Protein AF-A0A2V8VEK5-F1 (afdb_monomer_lite)

Radius of gyration: 34.76 Å; chains: 1; bounding box: 34×47×148 Å

pLDDT: mean 78.88, std 21.21, range [31.44, 98.25]

Foldseek 3Di:
DDDDDDDDDDDDPDDDPPVVVVVVVVVVVVVVVVVVVVVVPPDDDPDFAEEEAEAQEDPRDPPPVLVVVVVRCPVPGQAYEYLANHFNAPDLVCLLVRLVVSCVSCVVVVVHHYHYAHECRQDVDPSSLVSCCVSRVDHNWDADQDDPDRDGDTRDHDDPDDDDDD

Structure (mmCIF, N/CA/C/O backbone):
data_AF-A0A2V8VEK5-F1
#
_entry.id   AF-A0A2V8VEK5-F1
#
loop_
_atom_site.group_PDB
_atom_site.id
_atom_site.type_symbol
_atom_site.label_atom_id
_atom_site.label_alt_id
_atom_site.label_comp_id
_atom_site.label_asym_id
_atom_site.label_entity_id
_atom_site.label_seq_id
_atom_site.pdbx_PDB_ins_code
_atom_site.Cartn_x
_atom_site.Cartn_y
_atom_site.Cartn_z
_atom_site.occupancy
_atom_site.B_iso_or_equiv
_atom_site.auth_seq_id
_atom_site.auth_comp_id
_atom_site.auth_asym_id
_atom_site.auth_atom_id
_atom_site.pdbx_PDB_model_num
ATOM 1 N N . MET A 1 1 ? -15.035 -35.277 109.963 1.00 45.50 1 MET A N 1
ATOM 2 C CA . MET A 1 1 ? -14.242 -34.556 108.942 1.00 45.50 1 MET A CA 1
ATOM 3 C C . MET A 1 1 ? -14.267 -35.366 107.649 1.00 45.50 1 MET A C 1
ATOM 5 O O . MET A 1 1 ? -13.680 -36.437 107.612 1.00 45.50 1 MET A O 1
ATOM 9 N N . LYS A 1 2 ? -15.013 -34.925 106.628 1.00 40.41 2 LYS A N 1
ATOM 10 C CA . LYS A 1 2 ? -14.990 -35.491 105.266 1.00 40.41 2 LYS A CA 1
ATOM 11 C C . LYS A 1 2 ? -14.851 -34.326 104.288 1.00 40.41 2 LYS A C 1
ATOM 13 O O . LYS A 1 2 ? -15.582 -33.348 104.396 1.00 40.41 2 LYS A O 1
ATOM 18 N N . ALA A 1 3 ? -13.845 -34.422 103.426 1.00 41.88 3 ALA A N 1
ATOM 19 C CA . ALA A 1 3 ? -13.375 -33.359 102.553 1.00 41.88 3 ALA A CA 1
ATOM 20 C C . ALA A 1 3 ? -14.339 -33.094 101.385 1.00 41.88 3 ALA A C 1
ATOM 22 O O . ALA A 1 3 ? -14.788 -34.021 100.711 1.00 41.88 3 ALA A O 1
ATOM 23 N N . GLN A 1 4 ? -14.614 -31.810 101.149 1.00 47.75 4 GLN A N 1
ATOM 24 C CA . GLN A 1 4 ? -15.258 -31.273 99.952 1.00 47.75 4 GLN A CA 1
ATOM 25 C C . GLN A 1 4 ? -14.403 -31.555 98.710 1.00 47.75 4 GLN A C 1
ATOM 27 O O . GLN A 1 4 ? -13.226 -31.201 98.669 1.00 47.75 4 GLN A O 1
ATOM 32 N N . ARG A 1 5 ? -15.017 -32.111 97.662 1.00 47.88 5 ARG A N 1
ATOM 33 C CA . ARG A 1 5 ? -14.505 -32.042 96.287 1.00 47.88 5 ARG A CA 1
ATOM 34 C C . ARG A 1 5 ? -15.362 -31.033 95.532 1.00 47.88 5 ARG A C 1
ATOM 36 O O . ARG A 1 5 ? -16.526 -31.305 95.258 1.00 47.88 5 ARG A O 1
ATOM 43 N N . GLN A 1 6 ? -14.796 -29.869 95.232 1.00 48.38 6 GLN A N 1
ATOM 44 C CA . GLN A 1 6 ? -15.379 -28.936 94.273 1.00 48.38 6 GLN A CA 1
ATOM 45 C C . GLN A 1 6 ? -15.020 -29.410 92.860 1.00 48.38 6 GLN A C 1
ATOM 47 O O . GLN A 1 6 ? -13.850 -29.645 92.561 1.00 48.38 6 GLN A O 1
ATOM 52 N N . GLN A 1 7 ? -16.025 -29.580 92.004 1.00 44.97 7 GLN A N 1
ATOM 53 C CA . GLN A 1 7 ? -15.831 -29.719 90.564 1.00 44.97 7 GLN A CA 1
ATOM 54 C C . GLN A 1 7 ? -15.884 -28.316 89.955 1.00 44.97 7 GLN A C 1
ATOM 56 O O . GLN A 1 7 ? -16.929 -27.673 89.964 1.00 44.97 7 GLN A O 1
ATOM 61 N N . ALA A 1 8 ? -14.745 -27.836 89.461 1.00 45.97 8 ALA A N 1
ATOM 62 C CA . ALA A 1 8 ? -14.672 -26.635 88.644 1.00 45.97 8 ALA A CA 1
ATOM 63 C C . ALA A 1 8 ? -15.006 -27.010 87.194 1.00 45.97 8 ALA A C 1
ATOM 65 O O . ALA A 1 8 ? -14.239 -27.712 86.538 1.00 45.97 8 ALA A O 1
ATOM 66 N N . THR A 1 9 ? -16.155 -26.560 86.695 1.00 49.34 9 THR A N 1
ATOM 67 C CA . THR A 1 9 ? -16.493 -26.608 85.269 1.00 49.34 9 THR A CA 1
ATOM 68 C C . THR A 1 9 ? -15.985 -25.332 84.606 1.00 49.34 9 THR A C 1
ATOM 70 O O . THR A 1 9 ? -16.645 -24.295 84.640 1.00 49.34 9 THR A O 1
ATOM 73 N N . THR A 1 10 ? -14.795 -25.385 84.017 1.00 48.28 10 THR A N 1
ATOM 74 C CA . THR A 1 10 ? -14.299 -24.344 83.114 1.00 48.28 10 THR A CA 1
ATOM 75 C C . THR A 1 10 ? -14.929 -24.545 81.735 1.00 48.28 10 THR A C 1
ATOM 77 O O . THR A 1 10 ? -14.530 -25.417 80.969 1.00 48.28 10 THR A O 1
ATOM 80 N N . GLY A 1 11 ? -15.948 -23.746 81.408 1.00 43.59 11 GLY A N 1
ATOM 81 C CA . GLY A 1 11 ? -16.458 -23.640 80.043 1.00 43.59 11 GLY A CA 1
ATOM 82 C C . GLY A 1 11 ? -15.446 -22.902 79.167 1.00 43.59 11 GLY A C 1
ATOM 83 O O . GLY A 1 11 ? -15.265 -21.697 79.317 1.00 43.59 11 GLY A O 1
ATOM 84 N N . SER A 1 12 ? -14.771 -23.613 78.261 1.00 43.91 12 SER A N 1
ATOM 85 C CA . SER A 1 12 ? -13.916 -22.996 77.246 1.00 43.91 12 SER A CA 1
ATOM 86 C C . SER A 1 12 ? -14.767 -22.522 76.065 1.00 43.91 12 SER A C 1
ATOM 88 O O . SER A 1 12 ? -15.074 -23.291 75.155 1.00 43.91 12 SER A O 1
ATOM 90 N N . THR A 1 13 ? -15.146 -21.249 76.048 1.00 55.91 13 THR A N 1
ATOM 91 C CA . THR A 1 13 ? -15.634 -20.588 74.832 1.00 55.91 13 THR A CA 1
ATOM 92 C C . THR A 1 13 ? -14.434 -20.033 74.067 1.00 55.91 13 THR A C 1
ATOM 94 O O . THR A 1 13 ? -14.001 -18.914 74.332 1.00 55.91 13 THR A O 1
ATOM 97 N N . TRP A 1 14 ? -13.876 -20.809 73.135 1.00 46.56 14 TRP A N 1
ATOM 98 C CA . TRP A 1 14 ? -12.846 -20.324 72.211 1.00 46.56 14 TRP A CA 1
ATOM 99 C C . TRP A 1 14 ? -13.189 -20.676 70.760 1.00 46.56 14 TRP A C 1
ATOM 101 O O . TRP A 1 14 ? -13.299 -21.848 70.411 1.00 46.56 14 TRP A O 1
ATOM 111 N N . GLY A 1 15 ? -13.282 -19.634 69.925 1.00 59.09 15 GLY A N 1
ATOM 112 C CA . GLY A 1 15 ? -13.064 -19.691 68.477 1.00 59.09 15 GLY A CA 1
ATOM 113 C C . GLY A 1 15 ? -14.313 -19.528 67.596 1.00 59.09 15 GLY A C 1
ATOM 114 O O . GLY A 1 15 ? -15.221 -20.355 67.690 1.00 59.09 15 GLY A O 1
ATOM 115 N N . PRO A 1 16 ? -14.369 -18.528 66.686 1.00 55.25 16 PRO A N 1
ATOM 116 C CA . PRO A 1 16 ? -15.344 -18.549 65.600 1.00 55.25 16 PRO A CA 1
ATOM 117 C C . PRO A 1 16 ? -15.125 -19.825 64.783 1.00 55.25 16 PRO A C 1
ATOM 119 O O . PRO A 1 16 ? -14.010 -20.122 64.349 1.00 55.25 16 PRO A O 1
ATOM 122 N N . THR A 1 17 ? -16.185 -20.610 64.600 1.00 66.38 17 THR A N 1
ATOM 123 C CA . THR A 1 17 ? -16.118 -21.829 63.796 1.00 66.38 17 THR A CA 1
ATOM 124 C C . THR A 1 17 ? -15.697 -21.451 62.374 1.00 66.38 17 THR A C 1
ATOM 126 O O . THR A 1 17 ? -16.211 -20.495 61.788 1.00 66.38 17 THR A O 1
ATOM 129 N N . TRP A 1 18 ? -14.749 -22.200 61.812 1.00 57.84 18 TRP A N 1
ATOM 130 C CA . TRP A 1 18 ? -14.228 -22.082 60.437 1.00 57.84 18 TRP A CA 1
ATOM 131 C C . TRP A 1 18 ? -15.334 -21.991 59.370 1.00 57.84 18 TRP A C 1
ATOM 133 O O . TRP A 1 18 ? -15.137 -21.433 58.294 1.00 57.84 18 TRP A O 1
ATOM 143 N N . LYS A 1 19 ? -16.534 -22.473 59.705 1.00 56.22 19 LYS A N 1
ATOM 144 C CA . LYS A 1 19 ? -17.749 -22.358 58.907 1.00 56.22 19 LYS A CA 1
ATOM 145 C C . LYS A 1 19 ? -18.175 -20.900 58.649 1.00 56.22 19 LYS A C 1
ATOM 147 O O . LYS A 1 19 ? -18.577 -20.582 57.537 1.00 56.22 19 LYS A O 1
ATOM 152 N N . SER A 1 20 ? -18.006 -19.995 59.619 1.00 57.84 20 SER A N 1
ATOM 153 C CA . SER A 1 20 ? -18.341 -18.567 59.456 1.00 57.84 20 SER A CA 1
ATOM 154 C C . SER A 1 20 ? -17.464 -17.853 58.419 1.00 57.84 20 SER A C 1
ATOM 156 O O . SER A 1 20 ? -17.948 -16.992 57.689 1.00 57.84 20 SER A O 1
ATOM 158 N N . TRP A 1 21 ? -16.197 -18.254 58.287 1.00 55.47 21 TRP A N 1
ATOM 159 C CA . TRP A 1 21 ? -15.269 -17.694 57.301 1.00 55.47 21 TRP A CA 1
ATOM 160 C C . TRP A 1 21 ? -15.621 -18.113 55.869 1.00 55.47 21 TRP A C 1
ATOM 162 O O . TRP A 1 21 ? -15.557 -17.294 54.953 1.00 55.47 21 TRP A O 1
ATOM 172 N N . LEU A 1 22 ? -16.054 -19.363 55.681 1.00 58.28 22 LEU A N 1
ATOM 173 C CA . LEU A 1 22 ? -16.508 -19.877 54.384 1.00 58.28 22 LEU A CA 1
ATOM 174 C C . LEU A 1 22 ? -17.843 -19.245 53.959 1.00 58.28 22 LEU A C 1
ATOM 176 O O . LEU A 1 22 ? -17.979 -18.816 52.814 1.00 58.28 22 LEU A O 1
ATOM 180 N N . ASP A 1 23 ? -18.787 -19.102 54.893 1.00 57.84 23 ASP A N 1
ATOM 181 C CA . ASP A 1 23 ? -20.112 -18.526 54.622 1.00 57.84 23 ASP A CA 1
ATOM 182 C C . ASP A 1 23 ? -20.034 -17.012 54.287 1.00 57.84 23 ASP A C 1
ATOM 184 O O . ASP A 1 23 ? -20.859 -16.497 53.531 1.00 57.84 23 ASP A O 1
ATOM 188 N N . SER A 1 24 ? -18.997 -16.308 54.767 1.00 60.56 24 SER A N 1
ATOM 189 C CA . SER A 1 24 ? -18.780 -14.866 54.530 1.00 60.56 24 SER A CA 1
ATOM 190 C C . SER A 1 24 ? -18.095 -14.536 53.194 1.00 60.56 24 SER A C 1
ATOM 192 O O . SER A 1 24 ? -18.278 -13.443 52.659 1.00 60.56 24 SER A O 1
ATOM 194 N N . GLY A 1 25 ? -17.296 -15.456 52.638 1.00 60.00 25 GLY A N 1
ATOM 195 C CA . GLY A 1 25 ? -16.509 -15.218 51.417 1.00 60.00 25 GLY A CA 1
ATOM 196 C C . GLY A 1 25 ? -17.274 -15.465 50.112 1.00 60.00 25 GLY A C 1
ATOM 197 O O . GLY A 1 25 ? -17.071 -14.757 49.124 1.00 60.00 25 GLY A O 1
ATOM 198 N N . LEU A 1 26 ? -18.200 -16.430 50.106 1.00 66.19 26 LEU A N 1
ATOM 199 C CA . LEU A 1 26 ? -19.025 -16.769 48.939 1.00 66.19 26 LEU A CA 1
ATOM 200 C C . LEU A 1 26 ? -19.847 -15.597 48.360 1.00 66.19 26 LEU A C 1
ATOM 202 O O . LEU A 1 26 ? -19.867 -15.459 47.134 1.00 66.19 26 LEU A O 1
ATOM 206 N N . PRO A 1 27 ? -20.531 -14.752 49.159 1.00 75.62 27 PRO A N 1
ATOM 207 C CA . PRO A 1 27 ? -21.297 -13.633 48.612 1.00 75.62 27 PRO A CA 1
ATOM 208 C C . PRO A 1 27 ? -20.394 -12.532 48.046 1.00 75.62 27 PRO A C 1
ATOM 210 O O . PRO A 1 27 ? -20.733 -11.944 47.023 1.00 75.62 27 PRO A O 1
ATOM 213 N N . VAL A 1 28 ? -19.222 -12.290 48.642 1.00 77.75 28 VAL A N 1
ATOM 214 C CA . VAL A 1 28 ? -18.255 -11.300 48.139 1.00 77.75 28 VAL A CA 1
ATOM 215 C C . VAL A 1 28 ? -17.687 -11.742 46.793 1.00 77.75 28 VAL A C 1
ATOM 217 O O . VAL A 1 28 ? -17.686 -10.960 45.847 1.00 77.75 28 VAL A O 1
ATOM 220 N N . LEU A 1 29 ? -17.289 -13.010 46.669 1.00 77.12 29 LEU A N 1
ATOM 221 C CA . LEU A 1 29 ? -16.771 -13.571 45.418 1.00 77.12 29 LEU A CA 1
ATOM 222 C C . LEU A 1 29 ? -17.828 -13.600 44.308 1.00 77.12 29 LEU A C 1
ATOM 224 O O . LEU A 1 29 ? -17.513 -13.308 43.157 1.00 77.12 29 LEU A O 1
ATOM 228 N N . ARG A 1 30 ? -19.091 -13.893 44.640 1.00 79.75 30 ARG A N 1
ATOM 229 C CA . ARG A 1 30 ? -20.210 -13.830 43.686 1.00 79.75 30 ARG A CA 1
ATOM 230 C C . ARG A 1 30 ? -20.494 -12.408 43.227 1.00 79.75 30 ARG A C 1
ATOM 232 O O . ARG A 1 30 ? -20.679 -12.196 42.032 1.00 79.75 30 ARG A O 1
ATOM 239 N N . SER A 1 31 ? -20.488 -11.444 44.141 1.00 79.62 31 SER A N 1
ATOM 240 C CA . SER A 1 31 ? -20.655 -10.030 43.803 1.00 79.62 31 SER A CA 1
ATOM 241 C C . SER A 1 31 ? -19.503 -9.533 42.933 1.00 79.62 31 SER A C 1
ATOM 243 O O . SER A 1 31 ? -19.749 -8.854 41.942 1.00 79.62 31 SER A O 1
ATOM 245 N N . LEU A 1 32 ? -18.264 -9.943 43.229 1.00 79.69 32 LEU A N 1
ATOM 246 C CA . LEU A 1 32 ? -17.094 -9.616 42.413 1.00 79.69 32 LEU A CA 1
ATOM 247 C C . LEU A 1 32 ? -17.181 -10.245 41.017 1.00 79.69 32 LEU A C 1
ATOM 249 O O . LEU A 1 32 ? -16.937 -9.568 40.026 1.00 79.69 32 LEU A O 1
ATOM 253 N N . ALA A 1 33 ? -17.573 -11.518 40.922 1.00 81.38 33 ALA A N 1
ATOM 254 C CA . ALA A 1 33 ? -17.752 -12.209 39.647 1.00 81.38 33 ALA A CA 1
ATOM 255 C C . ALA A 1 33 ? -18.882 -11.584 38.814 1.00 81.38 33 ALA A C 1
ATOM 257 O O . ALA A 1 33 ? -18.714 -11.360 37.620 1.00 81.38 33 ALA A O 1
ATOM 258 N N . THR A 1 34 ? -20.007 -11.239 39.445 1.00 76.25 34 THR A N 1
ATOM 259 C CA . THR A 1 34 ? -21.128 -10.554 38.780 1.00 76.25 34 THR A CA 1
ATOM 260 C C . THR A 1 34 ? -20.714 -9.166 38.301 1.00 76.25 34 THR A C 1
ATOM 262 O O . THR A 1 34 ? -21.038 -8.786 37.181 1.00 76.25 34 THR A O 1
ATOM 265 N N . LEU A 1 35 ? -19.948 -8.431 39.112 1.00 77.75 35 LEU A N 1
ATOM 266 C CA . LEU A 1 35 ? -19.409 -7.126 38.742 1.00 77.75 35 LEU A CA 1
ATOM 267 C C . LEU A 1 35 ? -18.421 -7.237 37.576 1.00 77.75 35 LEU A C 1
ATOM 269 O O . LEU A 1 35 ? -18.511 -6.446 36.646 1.00 77.75 35 LEU A O 1
ATOM 273 N N . LEU A 1 36 ? -17.528 -8.231 37.581 1.00 76.94 36 LEU A N 1
ATOM 274 C CA . LEU A 1 36 ? -16.592 -8.490 36.481 1.00 76.94 36 LEU A CA 1
ATOM 275 C C . LEU A 1 36 ? -17.322 -8.850 35.179 1.00 76.94 36 LEU A C 1
ATOM 277 O O . LEU A 1 36 ? -16.963 -8.339 34.122 1.00 76.94 36 LEU A O 1
ATOM 281 N N . VAL A 1 37 ? -18.374 -9.672 35.251 1.00 77.81 37 VAL A N 1
ATOM 282 C CA . VAL A 1 37 ? -19.225 -9.997 34.093 1.00 77.81 37 VAL A CA 1
ATOM 283 C C . VAL A 1 37 ? -19.975 -8.759 33.595 1.00 77.81 37 VAL A C 1
ATOM 285 O O . VAL A 1 37 ? -20.025 -8.527 32.391 1.00 77.81 37 VAL A O 1
ATOM 288 N N . ALA A 1 38 ? -20.518 -7.935 34.493 1.00 71.69 38 ALA A N 1
ATOM 289 C CA . ALA A 1 38 ? -21.225 -6.709 34.125 1.00 71.69 38 ALA A CA 1
ATOM 290 C C . ALA A 1 38 ? -20.292 -5.660 33.495 1.00 71.69 38 ALA A C 1
ATOM 292 O O . ALA A 1 38 ? -20.674 -5.010 32.525 1.00 71.69 38 ALA A O 1
ATOM 293 N N . LEU A 1 39 ? -19.058 -5.529 33.995 1.00 66.88 39 LEU A N 1
ATOM 294 C CA . LEU A 1 39 ? -18.044 -4.634 33.428 1.00 66.88 39 LEU A CA 1
ATOM 295 C C . LEU A 1 39 ? -17.571 -5.112 32.047 1.00 66.88 39 LEU A C 1
ATOM 297 O O . LEU A 1 39 ? -17.350 -4.295 31.158 1.00 66.88 39 LEU A O 1
ATOM 301 N N . ALA A 1 40 ? -17.462 -6.428 31.851 1.00 64.50 40 ALA A N 1
ATOM 302 C CA . ALA A 1 40 ? -17.152 -7.028 30.553 1.00 64.50 40 ALA A CA 1
ATOM 303 C C . ALA A 1 40 ? -18.316 -6.932 29.546 1.00 64.50 40 ALA A C 1
ATOM 305 O O . ALA A 1 40 ? -18.090 -7.028 28.343 1.00 64.50 40 ALA A O 1
ATOM 306 N N . ALA A 1 41 ? -19.550 -6.746 30.028 1.00 60.25 41 ALA A N 1
ATOM 307 C CA . ALA A 1 41 ? -20.760 -6.632 29.215 1.00 60.25 41 ALA A CA 1
ATOM 308 C C . ALA A 1 41 ? -21.130 -5.186 28.842 1.00 60.25 41 ALA A C 1
ATOM 310 O O . ALA A 1 41 ? -22.174 -4.973 28.221 1.00 60.25 41 ALA A O 1
ATOM 311 N N . ALA A 1 42 ? -20.309 -4.189 29.199 1.00 56.78 42 ALA A N 1
ATOM 312 C CA . ALA A 1 42 ? -20.500 -2.835 28.694 1.00 56.78 42 ALA A CA 1
ATOM 313 C C . ALA A 1 42 ? -20.479 -2.879 27.152 1.00 56.78 42 ALA A C 1
ATOM 315 O O . ALA A 1 42 ? -19.517 -3.401 26.580 1.00 56.78 42 ALA A O 1
ATOM 316 N N . PRO A 1 43 ? -21.526 -2.390 26.459 1.00 56.47 43 PRO A N 1
ATOM 317 C CA . PRO A 1 43 ? -21.561 -2.433 25.006 1.00 56.47 43 PRO A CA 1
ATOM 318 C C . PRO A 1 43 ? -20.381 -1.621 24.477 1.00 56.47 43 PRO A C 1
ATOM 320 O O . PRO A 1 43 ? -20.285 -0.417 24.723 1.00 56.47 43 PRO A O 1
ATOM 323 N N . ALA A 1 44 ? -19.463 -2.286 23.774 1.00 59.16 44 ALA A N 1
ATOM 324 C CA . ALA A 1 44 ? -18.443 -1.593 23.008 1.00 59.16 44 ALA A CA 1
ATOM 325 C C . ALA A 1 44 ? -19.166 -0.644 22.046 1.00 59.16 44 ALA A C 1
ATOM 327 O O . ALA A 1 44 ? -20.100 -1.061 21.359 1.00 59.16 44 ALA A O 1
ATOM 328 N N . ALA A 1 45 ? -18.782 0.633 22.038 1.00 56.06 45 ALA A N 1
ATOM 329 C CA . ALA A 1 45 ? -19.316 1.584 21.075 1.00 56.06 45 ALA A CA 1
ATOM 330 C C . ALA A 1 45 ? -19.135 1.001 19.664 1.00 56.06 45 ALA A C 1
ATOM 332 O O . ALA A 1 45 ? -18.019 0.664 19.272 1.00 56.06 45 ALA A O 1
ATOM 333 N N . ASP A 1 46 ? -20.236 0.864 18.922 1.00 67.56 46 ASP A N 1
ATOM 334 C CA . ASP A 1 46 ? -20.330 0.192 17.613 1.00 67.56 46 ASP A CA 1
ATOM 335 C C . ASP A 1 46 ? -19.724 1.038 16.470 1.00 67.56 46 ASP A C 1
ATOM 337 O O . ASP A 1 46 ? -20.174 1.040 15.327 1.00 67.56 46 ASP A O 1
ATOM 341 N N . THR A 1 47 ? -18.719 1.846 16.804 1.00 78.94 47 THR A N 1
ATOM 342 C CA . THR A 1 47 ? -18.073 2.812 15.923 1.00 78.94 47 THR A CA 1
ATOM 343 C C . THR A 1 47 ? -16.656 2.357 15.636 1.00 78.94 47 THR A C 1
ATOM 345 O O . THR A 1 47 ? -15.858 2.183 16.557 1.00 78.94 47 THR A O 1
ATOM 348 N N . PHE A 1 48 ? -16.320 2.224 14.358 1.00 86.19 48 PHE A N 1
ATOM 349 C CA . PHE A 1 48 ? -14.954 1.984 13.911 1.00 86.19 48 PHE A CA 1
ATOM 350 C C . PHE A 1 48 ? -14.446 3.176 13.105 1.00 86.19 48 PHE A C 1
ATOM 352 O O . PHE A 1 48 ? -15.219 3.953 12.543 1.00 86.19 48 PHE A O 1
ATOM 359 N N . ARG A 1 49 ? -13.123 3.311 13.048 1.00 90.81 49 ARG A N 1
ATOM 360 C CA . ARG A 1 49 ? -12.432 4.291 12.212 1.00 90.81 49 ARG A CA 1
ATOM 361 C C . ARG A 1 49 ? -11.570 3.553 11.212 1.00 90.81 49 ARG A C 1
ATOM 363 O O . ARG A 1 49 ? -10.951 2.552 11.560 1.00 90.81 49 ARG A O 1
ATOM 370 N N . PHE A 1 50 ? -11.510 4.061 9.998 1.00 94.81 50 PHE A N 1
ATOM 371 C CA . PHE A 1 50 ? -10.619 3.565 8.963 1.00 94.81 50 PHE A CA 1
ATOM 372 C C . PHE A 1 50 ? -9.966 4.752 8.268 1.00 94.81 50 PHE A C 1
ATOM 374 O O . PHE A 1 50 ? -10.443 5.883 8.381 1.00 94.81 50 PHE A O 1
ATOM 381 N N . VAL A 1 51 ? -8.873 4.486 7.565 1.00 96.75 51 VAL A N 1
ATOM 382 C CA . VAL A 1 51 ? -8.161 5.497 6.781 1.00 96.75 51 VAL A CA 1
ATOM 383 C C . VAL A 1 51 ? -8.264 5.159 5.305 1.00 96.75 51 VAL A C 1
ATOM 385 O O . VAL A 1 51 ? -8.162 3.991 4.930 1.00 96.75 51 VAL A O 1
ATOM 388 N N . VAL A 1 52 ? -8.441 6.190 4.480 1.00 95.75 52 VAL A N 1
ATOM 389 C CA . VAL A 1 52 ? -8.251 6.111 3.032 1.00 95.75 52 VAL A CA 1
ATOM 390 C C . VAL A 1 52 ? -6.932 6.794 2.693 1.00 95.75 52 VAL A C 1
ATOM 392 O O . VAL A 1 52 ? -6.754 7.971 2.996 1.00 95.75 52 VAL A O 1
ATOM 395 N N . LEU A 1 53 ? -6.011 6.050 2.093 1.00 95.69 53 LEU A N 1
ATOM 396 C CA . LEU A 1 53 ? -4.745 6.558 1.586 1.00 95.69 53 LEU A CA 1
ATOM 397 C C . LEU A 1 53 ? -4.864 6.868 0.096 1.00 95.69 53 LEU A C 1
ATOM 399 O O . LEU A 1 53 ? -5.420 6.073 -0.665 1.00 95.69 53 LEU A O 1
ATOM 403 N N . GLY A 1 54 ? -4.318 8.019 -0.292 1.00 93.56 54 GLY A N 1
ATOM 404 C CA . GLY A 1 54 ? -4.133 8.395 -1.690 1.00 93.56 54 GLY A CA 1
ATOM 405 C C . GLY A 1 54 ? -3.079 7.540 -2.396 1.00 93.56 54 GLY A C 1
ATOM 406 O O . GLY A 1 54 ? -2.475 6.645 -1.789 1.00 93.56 54 GLY A O 1
ATOM 407 N N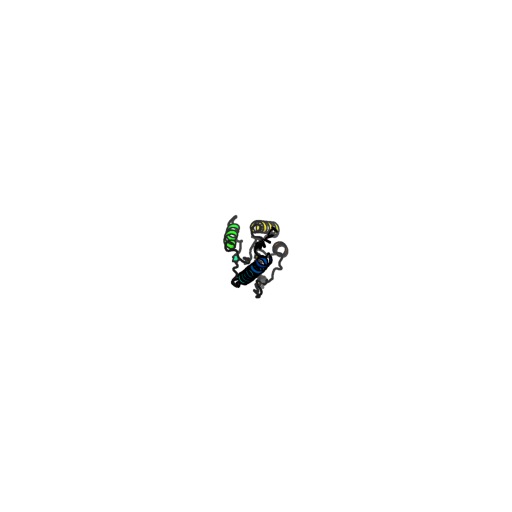 . ASP A 1 55 ? -2.880 7.845 -3.675 1.00 93.75 55 ASP A N 1
ATOM 408 C CA . ASP A 1 55 ? -1.773 7.310 -4.461 1.00 93.75 55 ASP A CA 1
ATOM 409 C C . ASP A 1 55 ? -0.407 7.736 -3.898 1.00 93.75 55 ASP A C 1
ATOM 411 O O . ASP A 1 55 ? -0.281 8.667 -3.093 1.00 93.75 55 ASP A O 1
ATOM 415 N N . ARG A 1 56 ? 0.626 6.971 -4.257 1.00 94.12 56 ARG A N 1
ATOM 416 C CA . ARG A 1 56 ? 2.025 7.231 -3.888 1.00 94.12 56 ARG A CA 1
ATOM 417 C C . ARG A 1 56 ? 2.836 7.826 -5.050 1.00 94.12 56 ARG A C 1
ATOM 419 O O . ARG A 1 56 ? 3.942 8.319 -4.818 1.00 94.12 56 ARG A O 1
ATOM 426 N N . THR A 1 57 ? 2.336 7.712 -6.274 1.00 89.62 57 THR A N 1
ATOM 427 C CA . THR A 1 57 ? 3.088 7.928 -7.517 1.00 89.62 57 THR A CA 1
ATOM 428 C C . THR A 1 57 ? 3.234 9.396 -7.901 1.00 89.62 57 THR A C 1
ATOM 430 O O . THR A 1 57 ? 2.783 10.305 -7.205 1.00 89.62 57 THR A O 1
ATOM 433 N N . GLY A 1 58 ? 3.906 9.639 -9.031 1.00 87.50 58 GLY A N 1
ATOM 434 C CA . GLY A 1 58 ? 4.045 10.978 -9.604 1.00 87.50 58 GLY A CA 1
ATOM 435 C C . GLY A 1 58 ? 5.316 11.691 -9.153 1.00 87.50 58 GLY A C 1
ATOM 436 O O . GLY A 1 58 ? 5.350 12.921 -9.100 1.00 87.50 58 GLY A O 1
ATOM 437 N N . GLY A 1 59 ? 6.370 10.933 -8.842 1.00 83.56 59 GLY A N 1
ATOM 438 C CA . GLY A 1 59 ? 7.626 11.476 -8.326 1.00 83.56 59 GLY A CA 1
ATOM 439 C C . GLY A 1 59 ? 7.739 11.301 -6.819 1.00 83.56 59 GLY A C 1
ATOM 440 O O . GLY A 1 59 ? 8.090 12.246 -6.103 1.00 83.56 59 GLY A O 1
ATOM 441 N N . ALA A 1 60 ? 7.446 10.086 -6.356 1.00 87.44 60 ALA A N 1
ATOM 442 C CA . ALA A 1 60 ? 7.537 9.659 -4.977 1.00 87.44 60 ALA A CA 1
ATOM 443 C C . ALA A 1 60 ? 8.844 10.121 -4.322 1.00 87.44 60 ALA A C 1
ATOM 445 O O . ALA A 1 60 ? 9.944 9.692 -4.678 1.00 87.44 60 ALA A O 1
ATOM 446 N N . GLN A 1 61 ? 8.712 10.973 -3.310 1.00 90.44 61 GLN A N 1
ATOM 447 C CA . GLN A 1 61 ? 9.850 11.464 -2.543 1.00 90.44 61 GLN A CA 1
ATOM 448 C C . GLN A 1 61 ? 10.119 10.548 -1.341 1.00 90.44 61 GLN A C 1
ATOM 450 O O . GLN A 1 61 ? 9.169 10.182 -0.635 1.00 90.44 61 GLN A O 1
ATOM 455 N N . PRO A 1 62 ? 11.388 10.186 -1.073 1.00 91.00 62 PRO A N 1
ATOM 456 C CA . PRO A 1 62 ? 11.745 9.422 0.116 1.00 91.00 62 PRO A CA 1
ATOM 457 C C . PRO A 1 62 ? 11.251 10.103 1.398 1.00 91.00 62 PRO A C 1
ATOM 459 O O . PRO A 1 62 ? 11.454 11.302 1.590 1.00 91.00 62 PRO A O 1
ATOM 462 N N . GLY A 1 63 ? 10.612 9.345 2.288 1.00 92.94 63 GLY A N 1
ATOM 463 C CA . GLY A 1 63 ? 10.149 9.821 3.592 1.00 92.94 63 GLY A CA 1
ATOM 464 C C . GLY A 1 63 ? 8.737 10.412 3.616 1.00 92.94 63 GLY A C 1
ATOM 465 O O . GLY A 1 63 ? 8.130 10.429 4.688 1.00 92.94 63 GLY A O 1
ATOM 466 N N . ILE A 1 64 ? 8.186 10.864 2.481 1.00 94.50 64 ILE A N 1
ATOM 467 C CA . ILE A 1 64 ? 6.847 11.479 2.448 1.00 94.50 64 ILE A CA 1
ATOM 468 C C . ILE A 1 64 ? 5.761 10.434 2.692 1.00 94.50 64 ILE A C 1
ATOM 470 O O . ILE A 1 64 ? 4.916 10.612 3.566 1.00 94.50 64 ILE A O 1
ATOM 474 N N . TYR A 1 65 ? 5.793 9.317 1.967 1.00 95.12 65 TYR A N 1
ATOM 475 C CA . TYR A 1 65 ? 4.771 8.280 2.122 1.00 95.12 65 TYR A CA 1
ATOM 476 C C . TYR A 1 65 ? 4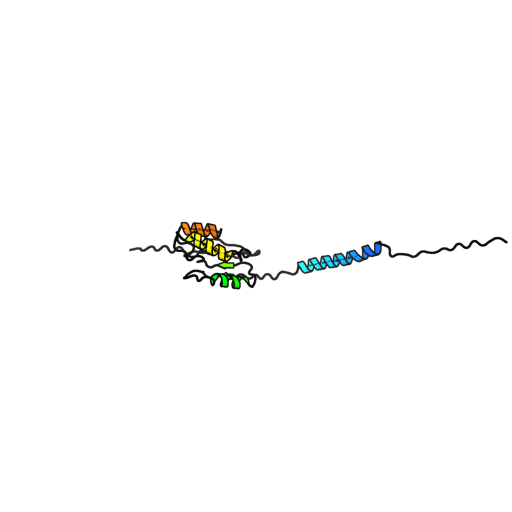.888 7.570 3.478 1.00 95.12 65 TYR A C 1
ATOM 478 O O . TYR A 1 65 ? 3.890 7.235 4.111 1.00 95.12 65 TYR A O 1
ATOM 486 N N . GLU A 1 66 ? 6.110 7.413 3.980 1.00 95.69 66 GLU A N 1
ATOM 487 C CA . GLU A 1 66 ? 6.401 6.920 5.320 1.00 95.69 66 GLU A CA 1
ATOM 488 C C . GLU A 1 66 ? 5.813 7.840 6.391 1.00 95.69 66 GLU A C 1
ATOM 490 O O . GLU A 1 66 ? 5.277 7.347 7.384 1.00 95.69 66 GLU A O 1
ATOM 495 N N . GLN A 1 67 ? 5.901 9.161 6.208 1.00 96.44 67 GLN A N 1
ATOM 496 C CA . GLN A 1 67 ? 5.281 10.134 7.104 1.00 96.44 67 GLN A CA 1
ATOM 497 C C . GLN A 1 67 ? 3.751 10.061 7.046 1.00 96.44 67 GLN A C 1
ATOM 499 O O . GLN A 1 67 ? 3.124 9.993 8.102 1.00 96.44 67 GLN A O 1
ATOM 504 N N . VAL A 1 68 ? 3.161 9.975 5.850 1.00 95.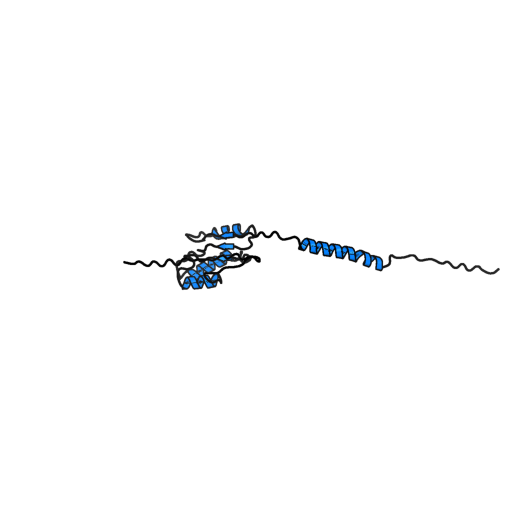69 68 VAL A N 1
ATOM 505 C CA . VAL A 1 68 ? 1.710 9.776 5.683 1.00 95.69 68 VAL A CA 1
ATOM 506 C C . VAL A 1 68 ? 1.247 8.530 6.440 1.00 95.69 68 VAL A C 1
ATOM 508 O O . VAL A 1 68 ? 0.262 8.582 7.173 1.00 95.69 68 VAL A O 1
ATOM 511 N N . TRP A 1 69 ? 1.987 7.422 6.345 1.00 96.81 69 TRP A N 1
ATOM 512 C CA . TRP A 1 69 ? 1.688 6.211 7.108 1.00 96.81 69 TRP A CA 1
ATOM 513 C C . TRP A 1 69 ? 1.812 6.398 8.620 1.00 96.81 69 TRP A C 1
ATOM 515 O O . TRP A 1 69 ? 0.952 5.912 9.354 1.00 96.81 69 TRP A O 1
ATOM 525 N N . LYS A 1 70 ? 2.843 7.111 9.098 1.00 96.94 70 LYS A N 1
ATOM 526 C CA . LYS A 1 70 ? 2.995 7.422 10.531 1.00 96.94 70 LYS A CA 1
ATOM 527 C C . LYS A 1 70 ? 1.783 8.175 11.060 1.00 96.94 70 LYS A C 1
ATOM 529 O O . LYS A 1 70 ? 1.295 7.828 12.130 1.00 96.94 70 LYS A O 1
ATOM 534 N N . GLU A 1 71 ? 1.306 9.168 10.317 1.00 96.19 71 GLU A N 1
ATOM 535 C CA . GLU A 1 71 ? 0.160 10.002 10.689 1.00 96.19 71 GLU A CA 1
ATOM 536 C C . GLU A 1 71 ? -1.163 9.227 10.599 1.00 96.19 71 GLU A C 1
ATOM 538 O O . GLU A 1 71 ? -1.969 9.266 11.530 1.00 96.19 71 GLU A O 1
ATOM 543 N N . ALA A 1 72 ? -1.354 8.442 9.536 1.00 95.12 72 ALA A N 1
ATOM 544 C CA . ALA A 1 72 ? -2.554 7.637 9.308 1.00 95.12 72 ALA A CA 1
ATOM 545 C C . ALA A 1 72 ? -2.869 6.678 10.466 1.00 95.12 72 ALA A C 1
ATOM 547 O O . ALA A 1 72 ? -4.031 6.422 10.785 1.00 95.12 72 ALA A O 1
ATOM 548 N N . VAL A 1 73 ? -1.841 6.126 11.109 1.00 94.94 73 VAL A N 1
ATOM 549 C CA . VAL A 1 73 ? -2.027 5.086 12.126 1.00 94.94 73 VAL A CA 1
ATOM 550 C C . VAL A 1 73 ? -2.108 5.613 13.562 1.00 94.94 73 VAL A C 1
ATOM 552 O O . VAL A 1 73 ? -2.358 4.808 14.464 1.00 94.94 73 VAL A O 1
ATOM 555 N N . VAL A 1 74 ? -1.931 6.926 13.788 1.00 95.12 74 VAL A N 1
ATOM 556 C CA . VAL A 1 74 ? -1.908 7.554 15.130 1.00 95.12 74 VAL A CA 1
ATOM 557 C C . VAL A 1 74 ? -3.165 7.221 15.932 1.00 95.12 74 VAL A C 1
ATOM 559 O O . VAL A 1 74 ? -3.074 6.805 17.084 1.00 95.12 74 VAL A O 1
ATOM 562 N N . GLU A 1 75 ? -4.334 7.323 15.302 1.00 89.88 75 GLU A N 1
ATOM 563 C CA . GLU A 1 75 ? -5.643 7.105 15.939 1.00 89.88 75 GLU A CA 1
ATOM 564 C C . GLU A 1 75 ? -6.059 5.627 16.030 1.00 89.88 75 GLU A C 1
ATOM 566 O O . GLU A 1 75 ? -7.196 5.319 16.411 1.00 89.88 75 GLU A O 1
ATOM 571 N N . GLY A 1 76 ? -5.160 4.711 15.654 1.00 92.69 76 GLY A N 1
ATOM 572 C CA . GLY A 1 76 ? -5.389 3.270 15.686 1.00 92.69 76 GLY A CA 1
ATOM 573 C C . GLY A 1 76 ? -6.589 2.836 14.839 1.00 92.69 76 GLY A C 1
ATOM 574 O O . GLY A 1 76 ? -7.560 2.326 15.401 1.00 92.69 76 GLY A O 1
ATOM 575 N N . PRO A 1 77 ? -6.564 3.033 13.506 1.00 94.88 77 PRO A N 1
ATOM 576 C CA . PRO A 1 77 ? -7.670 2.622 12.653 1.00 94.88 77 PRO A CA 1
ATOM 577 C C . PRO A 1 77 ? -7.860 1.102 12.680 1.00 94.88 77 PRO A C 1
ATOM 579 O O . PRO A 1 77 ? -6.915 0.332 12.850 1.00 94.88 77 PRO A O 1
ATOM 582 N N . ALA A 1 78 ? -9.097 0.677 12.456 1.00 93.38 78 ALA A N 1
ATOM 583 C CA . ALA A 1 78 ? -9.470 -0.718 12.293 1.00 93.38 78 ALA A CA 1
ATOM 584 C C . ALA A 1 78 ? -8.805 -1.363 11.068 1.00 93.38 78 ALA A C 1
ATOM 586 O O . ALA A 1 78 ? -8.381 -2.516 11.116 1.00 93.38 78 ALA A O 1
ATOM 587 N N . PHE A 1 79 ? -8.750 -0.615 9.968 1.00 94.62 79 PHE A N 1
ATOM 588 C CA . PHE A 1 79 ? -8.127 -1.000 8.709 1.00 94.62 79 PHE A CA 1
ATOM 589 C C . PHE A 1 79 ? -7.807 0.248 7.878 1.00 94.62 79 PHE A C 1
ATOM 591 O O . PHE A 1 79 ? -8.266 1.357 8.174 1.00 94.62 79 PHE A O 1
ATOM 598 N N . VAL A 1 80 ? -7.022 0.051 6.827 1.00 96.38 80 VAL A N 1
ATOM 599 C CA . VAL A 1 80 ? -6.600 1.072 5.872 1.00 96.38 80 VAL A CA 1
ATOM 600 C C . VAL A 1 80 ? -6.991 0.617 4.470 1.00 96.38 80 VAL A C 1
ATOM 602 O O . VAL A 1 80 ? -6.854 -0.558 4.138 1.00 96.38 80 VAL A O 1
ATOM 605 N N . VAL A 1 81 ? -7.485 1.536 3.647 1.00 96.06 81 VAL A N 1
ATOM 606 C CA . VAL A 1 81 ? -7.788 1.304 2.230 1.00 96.06 81 VAL A CA 1
ATOM 607 C C . VAL A 1 81 ? -6.939 2.259 1.399 1.00 96.06 81 VAL A C 1
ATOM 609 O O . VAL A 1 81 ? -6.908 3.443 1.708 1.00 96.06 81 VAL A O 1
ATOM 612 N N . SER A 1 82 ? -6.264 1.788 0.355 1.00 95.19 82 SER A N 1
ATOM 613 C CA . SER A 1 82 ? -5.594 2.656 -0.626 1.00 95.19 82 SER A CA 1
ATOM 614 C C . SER A 1 82 ? -6.376 2.697 -1.931 1.00 95.19 82 SER A C 1
ATOM 616 O O . SER A 1 82 ? -6.947 1.687 -2.353 1.00 95.19 82 SER A O 1
ATOM 618 N N . VAL A 1 83 ? -6.368 3.861 -2.578 1.00 95.19 83 VAL A N 1
ATOM 619 C CA . VAL A 1 83 ? -6.968 4.076 -3.903 1.00 95.19 83 VAL A CA 1
ATOM 620 C C . VAL A 1 83 ? -6.151 3.484 -5.061 1.00 95.19 83 VAL A C 1
ATOM 622 O O . VAL A 1 83 ? -6.667 3.437 -6.175 1.00 95.19 83 VAL A O 1
ATOM 625 N N . GLY A 1 84 ? -4.944 2.979 -4.795 1.00 94.31 84 GLY A N 1
ATOM 626 C CA . GLY A 1 84 ? -4.043 2.394 -5.789 1.00 94.31 84 GLY A CA 1
ATOM 627 C C . GLY A 1 84 ? -2.908 3.319 -6.181 1.00 94.31 84 GLY A C 1
ATOM 628 O O . GLY A 1 84 ? -2.650 4.295 -5.484 1.00 94.31 84 GLY A O 1
ATOM 629 N N . ASP A 1 85 ? -2.201 2.959 -7.249 1.00 97.06 85 ASP A N 1
ATOM 630 C CA . ASP A 1 85 ? -0.939 3.574 -7.657 1.00 97.06 85 ASP A CA 1
ATOM 631 C C . ASP A 1 85 ? 0.050 3.574 -6.477 1.00 97.06 85 ASP A C 1
ATOM 633 O O . ASP A 1 85 ? 0.440 4.596 -5.908 1.00 97.06 85 ASP A O 1
ATOM 637 N N . THR A 1 86 ? 0.392 2.361 -6.045 1.00 96.94 86 THR A N 1
ATOM 638 C CA . THR A 1 86 ? 1.253 2.097 -4.887 1.00 96.94 86 THR A CA 1
ATOM 639 C C . THR A 1 86 ? 2.735 2.100 -5.274 1.00 96.94 86 THR A C 1
ATOM 641 O O . THR A 1 86 ? 3.585 2.491 -4.470 1.00 96.94 86 THR A O 1
ATOM 644 N N . ILE A 1 87 ? 3.050 1.682 -6.500 1.00 97.31 87 ILE A N 1
ATOM 645 C CA . ILE A 1 87 ? 4.396 1.703 -7.091 1.00 97.31 87 ILE A CA 1
ATOM 646 C C . ILE A 1 87 ? 4.460 2.686 -8.265 1.00 97.31 87 ILE A C 1
ATOM 648 O O . ILE A 1 87 ? 3.433 2.958 -8.873 1.00 97.31 87 ILE A O 1
ATOM 652 N N . GLU A 1 88 ? 5.647 3.207 -8.605 1.00 96.50 88 GLU A N 1
ATOM 653 C CA . GLU A 1 88 ? 5.816 4.131 -9.748 1.00 96.50 88 GLU A CA 1
ATOM 654 C C . GLU A 1 88 ? 5.519 3.444 -11.083 1.00 96.50 88 GLU A C 1
ATOM 656 O O . GLU A 1 88 ? 5.008 4.072 -12.007 1.00 96.50 88 GLU A O 1
ATOM 661 N N . GLY A 1 89 ? 5.777 2.145 -11.177 1.00 96.44 89 GLY A N 1
ATOM 662 C CA . GLY A 1 89 ? 5.255 1.282 -12.217 1.00 96.44 89 GLY A CA 1
ATOM 663 C C . GLY A 1 89 ? 5.686 1.647 -13.632 1.00 96.44 89 GLY A C 1
ATOM 664 O O . GLY A 1 89 ? 6.707 2.287 -13.882 1.00 96.44 89 GLY A O 1
ATOM 665 N N . MET A 1 90 ? 4.894 1.179 -14.599 1.00 96.31 90 MET A N 1
ATOM 666 C CA . MET A 1 90 ? 5.088 1.400 -16.041 1.00 96.31 90 MET A CA 1
ATOM 667 C C . MET A 1 90 ? 6.370 0.786 -16.637 1.00 96.31 90 MET A C 1
ATOM 669 O O . MET A 1 90 ? 6.622 0.933 -17.835 1.00 96.31 90 MET A O 1
ATOM 673 N N . ASN A 1 91 ? 7.159 0.053 -15.844 1.00 97.19 91 ASN A N 1
ATOM 674 C CA . ASN A 1 91 ? 8.344 -0.672 -16.288 1.00 97.19 91 ASN A CA 1
ATOM 675 C C . ASN A 1 91 ? 8.404 -2.084 -15.683 1.00 97.19 91 ASN A C 1
ATOM 677 O O . ASN A 1 91 ? 8.661 -2.294 -14.499 1.00 97.19 91 ASN A O 1
ATOM 681 N N . ASP A 1 92 ? 8.221 -3.088 -16.538 1.00 97.94 92 ASP A N 1
ATOM 682 C CA . ASP A 1 92 ? 8.230 -4.505 -16.164 1.00 97.94 92 ASP A CA 1
ATOM 683 C C . ASP A 1 92 ? 9.550 -4.962 -15.515 1.00 97.94 92 ASP A C 1
ATOM 685 O O . ASP A 1 92 ? 9.558 -5.925 -14.741 1.00 97.94 92 ASP A O 1
ATOM 689 N N . ALA A 1 93 ? 10.670 -4.297 -15.814 1.00 98.00 93 ALA A N 1
ATOM 690 C CA . ALA A 1 93 ? 11.972 -4.638 -15.250 1.00 98.00 93 ALA A CA 1
ATOM 691 C C . ALA A 1 93 ? 12.117 -4.228 -13.775 1.00 98.00 93 ALA A C 1
ATOM 693 O O . ALA A 1 93 ? 12.890 -4.863 -13.061 1.00 98.00 93 ALA A O 1
ATOM 694 N N . THR A 1 94 ? 11.385 -3.207 -13.313 1.00 97.88 94 THR A N 1
ATOM 695 C CA . THR A 1 94 ? 11.517 -2.651 -11.951 1.00 97.88 94 THR A CA 1
ATOM 696 C C . THR A 1 94 ? 10.409 -3.089 -10.999 1.00 97.88 94 THR A C 1
ATOM 698 O O . THR A 1 94 ? 10.573 -2.955 -9.791 1.00 97.88 94 THR A O 1
ATOM 701 N N . VAL A 1 95 ? 9.327 -3.682 -11.517 1.00 98.12 95 VAL A N 1
ATOM 702 C CA . VAL A 1 95 ? 8.113 -4.015 -10.750 1.00 98.12 95 VAL A CA 1
ATOM 703 C C . VAL A 1 95 ? 8.373 -4.741 -9.424 1.00 98.12 95 VAL A C 1
ATOM 705 O O . VAL A 1 95 ? 7.838 -4.342 -8.399 1.00 98.12 95 VAL A O 1
ATOM 708 N N . GLU A 1 96 ? 9.216 -5.777 -9.414 1.00 98.19 96 GLU A N 1
ATOM 709 C CA . GLU A 1 96 ? 9.509 -6.554 -8.198 1.00 98.19 96 GLU A CA 1
ATOM 710 C C . GLU A 1 96 ? 10.253 -5.706 -7.159 1.00 98.19 96 GLU A C 1
ATOM 712 O O . GLU A 1 96 ? 9.876 -5.679 -5.993 1.00 98.19 96 GLU A O 1
ATOM 717 N N . THR A 1 97 ? 11.266 -4.952 -7.591 1.00 98.12 97 THR A N 1
ATOM 718 C CA . THR A 1 97 ? 12.053 -4.084 -6.707 1.00 98.12 97 THR A CA 1
ATOM 719 C C . THR A 1 97 ? 11.212 -2.950 -6.122 1.00 98.12 97 THR A C 1
ATOM 721 O O . THR A 1 97 ? 11.398 -2.571 -4.967 1.00 98.12 97 THR A O 1
ATOM 724 N N . GLU A 1 98 ? 10.264 -2.408 -6.887 1.00 97.62 98 GLU A N 1
ATOM 725 C CA . GLU A 1 98 ? 9.359 -1.371 -6.388 1.00 97.62 98 GLU A CA 1
ATOM 726 C C . GLU A 1 98 ? 8.370 -1.918 -5.354 1.00 97.62 98 GLU A C 1
ATOM 728 O O . GLU A 1 98 ? 8.165 -1.290 -4.312 1.00 97.62 98 GLU A O 1
ATOM 733 N N . TRP A 1 99 ? 7.815 -3.113 -5.580 1.00 97.81 99 TRP A N 1
ATOM 734 C CA . TRP A 1 99 ? 6.983 -3.781 -4.578 1.00 97.81 99 TRP A CA 1
ATOM 735 C C . TRP A 1 99 ? 7.770 -4.138 -3.313 1.00 97.81 99 TRP A C 1
ATOM 737 O O . TRP A 1 99 ? 7.269 -3.917 -2.213 1.00 97.81 99 TRP A O 1
ATOM 747 N N . GLU A 1 100 ? 9.009 -4.616 -3.433 1.00 98.00 100 GLU A N 1
ATOM 748 C CA . GLU A 1 100 ? 9.895 -4.858 -2.284 1.00 98.00 100 GLU A CA 1
ATOM 749 C C . GLU A 1 100 ? 10.153 -3.574 -1.475 1.00 98.00 100 GLU A C 1
ATOM 751 O O . GLU A 1 100 ? 10.139 -3.596 -0.240 1.00 98.00 100 GLU A O 1
ATOM 756 N N . ALA A 1 101 ? 10.331 -2.431 -2.147 1.00 96.38 101 ALA A N 1
ATOM 757 C CA . ALA A 1 101 ? 10.486 -1.138 -1.482 1.00 96.38 101 ALA A CA 1
ATOM 758 C C . ALA A 1 101 ? 9.216 -0.733 -0.714 1.00 96.38 101 ALA A C 1
ATOM 760 O O . ALA A 1 101 ? 9.295 -0.287 0.435 1.00 96.38 101 ALA A O 1
ATOM 761 N N . VAL A 1 102 ? 8.038 -0.938 -1.310 1.00 96.62 102 VAL A N 1
ATOM 762 C CA . VAL A 1 102 ? 6.748 -0.726 -0.636 1.00 96.62 102 VAL A CA 1
ATOM 763 C C . VAL A 1 102 ? 6.608 -1.654 0.569 1.00 96.62 102 VAL A C 1
ATOM 765 O O . VAL A 1 102 ? 6.257 -1.197 1.655 1.00 96.62 102 VAL A O 1
ATOM 768 N N . GLU A 1 103 ? 6.932 -2.940 0.436 1.00 96.44 103 GLU A N 1
ATOM 769 C CA . GLU A 1 103 ? 6.887 -3.890 1.552 1.00 96.44 103 GLU A CA 1
ATOM 770 C C . GLU A 1 103 ? 7.797 -3.475 2.713 1.00 96.44 103 GLU A C 1
ATOM 772 O O . GLU A 1 103 ? 7.434 -3.673 3.877 1.00 96.44 103 GLU A O 1
ATOM 777 N N . HIS A 1 104 ? 8.955 -2.879 2.417 1.00 96.69 104 HIS A N 1
ATOM 778 C CA . HIS A 1 104 ? 9.853 -2.336 3.431 1.00 96.69 104 HIS A CA 1
ATOM 779 C C . HIS A 1 104 ? 9.221 -1.154 4.177 1.00 96.69 104 HIS A C 1
ATOM 781 O O . HIS A 1 104 ? 9.224 -1.138 5.410 1.00 96.69 104 HIS A O 1
ATOM 787 N N . ILE A 1 105 ? 8.613 -0.213 3.448 1.00 95.50 105 ILE A N 1
ATOM 788 C CA . ILE A 1 105 ? 7.876 0.923 4.027 1.00 95.50 105 ILE A CA 1
ATOM 789 C C . ILE A 1 105 ? 6.721 0.434 4.912 1.00 95.50 105 ILE A C 1
ATOM 791 O O . ILE A 1 105 ? 6.492 0.974 5.995 1.00 95.50 105 ILE A O 1
ATOM 795 N N . LEU A 1 106 ? 6.007 -0.605 4.473 1.00 95.94 106 LEU A N 1
ATOM 796 C CA . LEU A 1 106 ? 4.836 -1.149 5.162 1.00 95.94 106 LEU A CA 1
ATOM 797 C C . LEU A 1 106 ? 5.177 -2.098 6.319 1.00 95.94 106 LEU A C 1
ATOM 799 O O . LEU A 1 106 ? 4.308 -2.395 7.143 1.00 95.94 106 LEU A O 1
ATOM 803 N N . ALA A 1 107 ? 6.421 -2.574 6.424 1.00 97.06 107 ALA A N 1
ATOM 804 C CA . ALA A 1 107 ? 6.831 -3.551 7.433 1.00 97.06 107 ALA A CA 1
ATOM 805 C C . ALA A 1 107 ? 6.479 -3.154 8.887 1.00 97.06 107 ALA A C 1
ATOM 807 O O . ALA A 1 107 ? 5.976 -4.018 9.615 1.00 97.06 107 ALA A O 1
ATOM 808 N N . PRO A 1 108 ? 6.640 -1.887 9.324 1.00 97.06 108 PRO A N 1
ATOM 809 C CA . PRO A 1 108 ? 6.245 -1.455 10.668 1.00 97.06 108 PRO A CA 1
ATOM 810 C C . PRO A 1 108 ? 4.727 -1.473 10.915 1.00 97.06 108 PRO A C 1
ATOM 812 O O . PRO A 1 108 ? 4.289 -1.501 12.065 1.00 97.06 108 PRO A O 1
ATOM 815 N N . TYR A 1 109 ? 3.915 -1.468 9.854 1.00 96.56 109 TYR A N 1
ATOM 816 C CA . TYR A 1 109 ? 2.459 -1.298 9.916 1.00 96.56 109 TYR A CA 1
ATOM 817 C C . TYR A 1 109 ? 1.677 -2.592 9.674 1.00 96.56 109 TYR A C 1
ATOM 819 O O . TYR A 1 109 ? 0.450 -2.561 9.650 1.00 96.56 109 TYR A O 1
ATOM 827 N N . ARG A 1 110 ? 2.352 -3.748 9.588 1.00 94.62 110 ARG A N 1
ATOM 828 C CA . ARG A 1 110 ? 1.747 -5.074 9.322 1.00 94.62 110 ARG A CA 1
ATOM 829 C C . ARG A 1 110 ? 0.612 -5.488 10.268 1.00 94.62 110 ARG A C 1
ATOM 831 O O . ARG A 1 11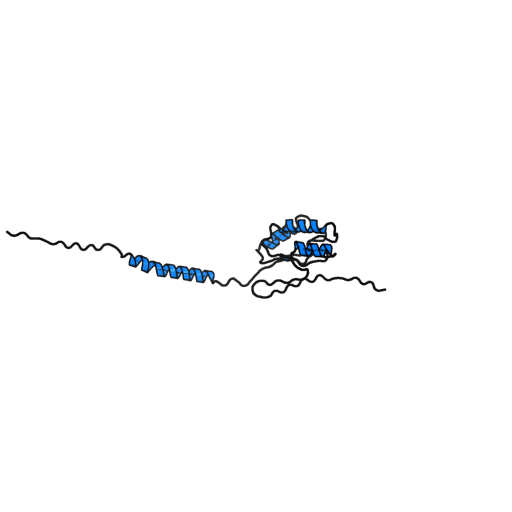0 ? -0.127 -6.414 9.954 1.00 94.62 110 ARG A O 1
ATOM 838 N N . ARG A 1 111 ? 0.480 -4.840 11.430 1.00 94.75 111 ARG A N 1
ATOM 839 C CA . ARG A 1 111 ? -0.630 -5.071 12.372 1.00 94.75 111 ARG A CA 1
ATOM 840 C C . ARG A 1 111 ? -1.976 -4.535 11.873 1.00 94.75 111 ARG A C 1
ATOM 842 O O . ARG A 1 111 ? -3.007 -4.968 12.375 1.00 94.75 111 ARG A O 1
ATOM 849 N N . TYR A 1 112 ? -1.966 -3.580 10.946 1.00 94.56 112 TYR A N 1
ATOM 850 C CA . TYR A 1 112 ? -3.172 -3.011 10.358 1.00 94.56 112 TYR A CA 1
ATOM 851 C C . TYR A 1 112 ? -3.535 -3.786 9.095 1.00 94.56 112 TYR A C 1
ATOM 853 O O . TYR A 1 112 ? -2.679 -4.034 8.248 1.00 94.56 112 TYR A O 1
ATOM 861 N N . ALA A 1 113 ? -4.811 -4.142 8.949 1.00 93.94 113 ALA A N 1
ATOM 862 C CA . ALA A 1 113 ? -5.304 -4.661 7.681 1.00 93.94 113 ALA A CA 1
ATOM 863 C C . ALA A 1 113 ? -5.235 -3.547 6.628 1.00 93.94 113 ALA A C 1
ATOM 865 O O . ALA A 1 113 ? -5.810 -2.478 6.833 1.00 93.94 113 ALA A O 1
ATOM 866 N N . LEU A 1 114 ? -4.526 -3.797 5.528 1.00 95.19 114 LEU A N 1
ATOM 867 C CA . LEU A 1 114 ? -4.408 -2.888 4.392 1.00 95.19 114 LEU A CA 1
ATOM 868 C C . LEU A 1 114 ? -5.076 -3.516 3.170 1.00 95.19 114 LEU A C 1
ATOM 870 O O . LEU A 1 114 ? -4.696 -4.604 2.745 1.00 95.19 114 LEU A O 1
ATOM 874 N N . TYR A 1 115 ? -6.033 -2.799 2.593 1.00 95.44 115 TYR A N 1
ATOM 875 C CA . TYR A 1 115 ? -6.716 -3.170 1.362 1.00 95.44 115 TYR A CA 1
ATOM 876 C C . TYR A 1 115 ? -6.293 -2.222 0.240 1.00 95.44 115 TYR A C 1
ATOM 878 O O . TYR A 1 115 ? -6.600 -1.032 0.271 1.00 95.44 115 TYR A O 1
ATOM 886 N N . LEU A 1 116 ? -5.564 -2.739 -0.744 1.00 95.19 116 LEU A N 1
ATOM 887 C CA . LEU A 1 116 ? -5.099 -1.984 -1.906 1.00 95.19 116 LEU A CA 1
ATOM 888 C C . LEU A 1 116 ? -6.049 -2.176 -3.090 1.00 95.19 116 LEU A C 1
ATOM 890 O O . LEU A 1 116 ? -6.302 -3.313 -3.503 1.00 95.19 116 LEU A O 1
ATOM 894 N N . ALA A 1 117 ? -6.556 -1.079 -3.645 1.00 95.12 117 ALA A N 1
ATOM 895 C CA . ALA A 1 117 ? -7.076 -1.074 -5.005 1.00 95.12 117 ALA A CA 1
ATOM 896 C C . ALA A 1 117 ? -5.907 -1.054 -5.997 1.00 95.12 117 ALA A C 1
ATOM 898 O O . ALA A 1 117 ? -4.936 -0.360 -5.733 1.00 95.12 117 ALA A O 1
ATOM 899 N N . PRO A 1 118 ? -5.954 -1.791 -7.118 1.00 95.56 118 PRO A N 1
ATOM 900 C CA . PRO A 1 118 ? -4.974 -1.602 -8.177 1.00 95.56 118 PRO A CA 1
ATOM 901 C C . PRO A 1 118 ? -5.270 -0.311 -8.951 1.00 95.56 118 PRO A C 1
ATOM 903 O O . PRO A 1 118 ? -6.405 -0.106 -9.396 1.00 95.56 118 PRO A O 1
ATOM 906 N N . GLY A 1 119 ? -4.247 0.516 -9.149 1.00 95.31 119 GLY A N 1
ATOM 907 C CA . GLY A 1 119 ? -4.248 1.618 -10.113 1.00 95.31 119 GLY A CA 1
ATOM 908 C C . GLY A 1 119 ? -3.531 1.256 -11.423 1.00 95.31 119 GLY A C 1
ATOM 909 O O . GLY A 1 119 ? -3.064 0.125 -11.606 1.00 95.31 119 GLY A O 1
ATOM 910 N N . ASN A 1 120 ? -3.454 2.195 -12.372 1.00 96.50 120 ASN A N 1
ATOM 911 C CA . ASN A 1 120 ? -2.799 1.948 -13.665 1.00 96.50 120 ASN A CA 1
ATOM 912 C C . ASN A 1 120 ? -1.274 1.844 -13.549 1.00 96.50 120 ASN A C 1
ATOM 914 O O . ASN A 1 120 ? -0.654 1.213 -14.404 1.00 96.50 120 ASN A O 1
ATOM 918 N N . HIS A 1 121 ? -0.679 2.425 -12.508 1.00 97.12 121 HIS A N 1
ATOM 919 C CA . HIS A 1 121 ? 0.735 2.238 -12.202 1.00 97.12 121 HIS A CA 1
ATOM 920 C C . HIS A 1 121 ? 1.005 0.917 -11.490 1.00 97.12 121 HIS A C 1
ATOM 922 O O . HIS A 1 121 ? 2.125 0.440 -11.539 1.00 97.12 121 HIS A O 1
ATOM 928 N N . ASP A 1 122 ? 0.007 0.271 -10.890 1.00 97.56 122 ASP A N 1
ATOM 929 C CA . ASP A 1 122 ? 0.183 -1.063 -10.311 1.00 97.56 122 ASP A CA 1
ATOM 930 C C . ASP A 1 122 ? -0.013 -2.168 -11.364 1.00 97.56 122 ASP A C 1
ATOM 932 O O . ASP A 1 122 ? 0.675 -3.195 -11.368 1.00 97.56 122 ASP A O 1
ATOM 936 N N . VAL A 1 123 ? -0.971 -1.966 -12.277 1.00 97.81 123 VAL A N 1
ATOM 937 C CA . VAL A 1 123 ? -1.408 -2.962 -13.263 1.00 97.81 123 VAL A CA 1
ATOM 938 C C . VAL A 1 123 ? -1.475 -2.356 -14.669 1.00 97.81 123 VAL A C 1
ATOM 940 O O . VAL A 1 123 ? -2.500 -1.817 -15.082 1.00 97.81 123 VAL A O 1
ATOM 943 N N . TRP A 1 124 ? -0.388 -2.502 -15.435 1.00 97.19 124 TRP A N 1
ATOM 944 C CA . TRP A 1 124 ? -0.274 -2.072 -16.838 1.00 97.19 124 TRP A CA 1
ATOM 945 C C . TRP A 1 124 ? 0.047 -3.229 -17.800 1.00 97.19 124 TRP A C 1
ATOM 947 O O . TRP A 1 124 ? -0.162 -3.104 -19.009 1.00 97.19 124 TRP A O 1
ATOM 957 N N . SER A 1 125 ? 0.552 -4.357 -17.289 1.00 97.56 125 SER A N 1
ATOM 958 C CA . SER A 1 125 ? 0.927 -5.544 -18.066 1.00 97.56 125 SER A CA 1
ATOM 959 C C . SER A 1 125 ? 0.522 -6.828 -17.338 1.00 97.56 125 SER A C 1
ATOM 961 O O . SER A 1 125 ? 0.227 -6.821 -16.143 1.00 97.56 125 SER A O 1
ATOM 963 N N . GLU A 1 126 ? 0.565 -7.973 -18.027 1.00 97.94 126 GLU A N 1
ATOM 964 C CA . GLU A 1 126 ? 0.354 -9.269 -17.365 1.00 97.94 126 GLU A CA 1
ATOM 965 C C . GLU A 1 126 ? 1.410 -9.558 -16.288 1.00 97.94 126 GLU A C 1
ATOM 967 O O . GLU A 1 126 ? 1.153 -10.276 -15.320 1.00 97.94 126 GLU A O 1
ATOM 972 N N . ARG A 1 127 ? 2.634 -9.043 -16.464 1.00 97.94 127 ARG A N 1
ATOM 973 C CA . ARG A 1 127 ? 3.700 -9.212 -15.478 1.00 97.94 127 ARG A CA 1
ATOM 974 C C . ARG A 1 127 ? 3.387 -8.409 -14.224 1.00 97.94 127 ARG A C 1
ATOM 976 O O . ARG A 1 127 ? 3.520 -8.958 -13.132 1.00 97.94 127 ARG A O 1
ATOM 983 N N . SER A 1 128 ? 2.957 -7.160 -14.377 1.00 98.25 128 SER A N 1
ATOM 984 C CA . SER A 1 128 ? 2.633 -6.314 -13.234 1.00 98.25 128 SER A CA 1
ATOM 985 C C . SER A 1 128 ? 1.352 -6.765 -12.526 1.00 98.25 128 SER A C 1
ATOM 987 O O . SER A 1 128 ? 1.309 -6.755 -11.302 1.00 98.25 128 SER A O 1
ATOM 989 N N . GLU A 1 129 ? 0.371 -7.304 -13.256 1.00 98.19 129 GLU A N 1
ATOM 990 C CA . GLU A 1 129 ? -0.797 -7.975 -12.669 1.00 98.19 129 GLU A CA 1
ATOM 991 C C . GLU A 1 129 ? -0.389 -9.144 -11.759 1.00 98.19 129 GLU A C 1
ATOM 993 O O . GLU A 1 129 ? -0.842 -9.237 -10.615 1.00 98.19 129 GLU A O 1
ATOM 998 N N . ARG A 1 130 ? 0.498 -10.026 -12.241 1.00 98.06 130 ARG A N 1
ATOM 999 C CA . ARG A 1 130 ? 1.010 -11.148 -11.438 1.00 98.06 130 ARG A CA 1
ATOM 1000 C C . ARG A 1 130 ? 1.779 -10.662 -10.212 1.00 98.06 130 ARG A C 1
ATOM 1002 O O . ARG A 1 130 ? 1.631 -11.250 -9.142 1.00 98.06 130 ARG A O 1
ATOM 1009 N N . ALA A 1 131 ? 2.573 -9.602 -10.357 1.00 98.06 131 ALA A N 1
ATOM 1010 C CA . ALA A 1 131 ? 3.291 -8.997 -9.240 1.00 98.06 131 ALA A CA 1
ATOM 1011 C C . ALA A 1 131 ? 2.316 -8.421 -8.200 1.00 98.06 131 ALA A C 1
ATOM 1013 O O . ALA A 1 131 ? 2.410 -8.772 -7.026 1.00 98.06 131 ALA A O 1
ATOM 1014 N N . PHE A 1 132 ? 1.315 -7.642 -8.621 1.00 97.62 132 PHE A N 1
ATOM 1015 C CA . PHE A 1 132 ? 0.281 -7.118 -7.728 1.00 97.62 132 PHE A CA 1
ATOM 1016 C C . PHE A 1 132 ? -0.391 -8.247 -6.938 1.00 97.62 132 PHE A C 1
ATOM 1018 O O . PHE A 1 132 ? -0.408 -8.225 -5.710 1.00 97.62 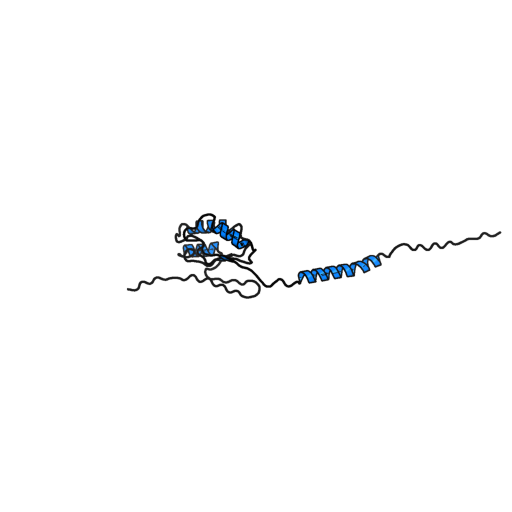132 PHE A O 1
ATOM 1025 N N . GLN A 1 133 ? -0.877 -9.291 -7.614 1.00 97.06 133 GLN A N 1
ATOM 1026 C CA . GLN A 1 133 ? -1.544 -10.414 -6.943 1.00 97.06 133 GLN A CA 1
ATOM 1027 C C . GLN A 1 133 ? -0.610 -11.163 -5.978 1.00 97.06 133 GLN A C 1
ATOM 1029 O O . GLN A 1 133 ? -1.045 -11.605 -4.914 1.00 97.06 133 GLN A O 1
ATOM 1034 N N . LYS A 1 134 ? 0.680 -11.282 -6.318 1.00 97.12 134 LYS A N 1
ATOM 1035 C CA . LYS A 1 134 ? 1.711 -11.893 -5.466 1.00 97.12 134 LYS A CA 1
ATOM 1036 C C . LYS A 1 134 ? 1.948 -11.085 -4.185 1.00 97.12 134 LYS A C 1
ATOM 1038 O O . LYS A 1 134 ? 1.954 -11.675 -3.103 1.00 97.12 134 LYS A O 1
ATOM 1043 N N . HIS A 1 135 ? 2.151 -9.774 -4.304 1.00 96.69 135 HIS A N 1
ATOM 1044 C CA . HIS A 1 135 ? 2.514 -8.902 -3.181 1.00 96.69 135 HIS A CA 1
ATOM 1045 C C . HIS A 1 135 ? 1.301 -8.533 -2.318 1.00 96.69 135 HIS A C 1
ATOM 1047 O O . HIS A 1 135 ? 1.357 -8.628 -1.092 1.00 96.69 135 HIS A O 1
ATOM 1053 N N . VAL A 1 136 ? 0.169 -8.209 -2.947 1.00 94.56 136 VAL A N 1
ATOM 1054 C CA . VAL A 1 136 ? -1.078 -7.825 -2.262 1.00 94.56 136 VAL A CA 1
ATOM 1055 C C . VAL A 1 136 ? -1.848 -9.040 -1.738 1.00 94.56 136 VAL A C 1
ATOM 1057 O O . VAL A 1 136 ? -2.615 -8.921 -0.787 1.00 94.56 136 VAL A O 1
ATOM 1060 N N . ARG A 1 137 ? -1.625 -10.231 -2.312 1.00 93.25 137 ARG A N 1
ATOM 1061 C CA . ARG A 1 137 ? -2.289 -11.497 -1.931 1.00 93.25 137 ARG A CA 1
ATOM 1062 C C . ARG A 1 137 ? -3.812 -11.473 -2.090 1.00 93.25 137 ARG A C 1
ATOM 1064 O O . ARG A 1 137 ? -4.522 -12.242 -1.445 1.00 93.25 137 ARG A O 1
ATOM 1071 N N . HIS A 1 138 ? -4.301 -10.631 -2.994 1.00 89.31 138 HIS A N 1
ATOM 1072 C CA . HIS A 1 138 ? -5.698 -10.546 -3.398 1.00 89.31 138 HIS A CA 1
ATOM 1073 C C . HIS A 1 138 ? -5.811 -10.545 -4.925 1.00 89.31 138 HIS A C 1
ATOM 1075 O O . HIS A 1 138 ? -4.887 -10.145 -5.634 1.00 89.31 138 HIS A O 1
ATOM 1081 N N . ALA A 1 139 ? -6.963 -10.990 -5.434 1.00 90.56 139 ALA A N 1
ATOM 1082 C CA . ALA A 1 139 ? -7.329 -10.763 -6.829 1.00 90.56 139 ALA A CA 1
ATOM 1083 C C . ALA A 1 139 ? -7.444 -9.253 -7.106 1.00 90.56 139 ALA A C 1
ATOM 1085 O O . ALA A 1 139 ? -7.629 -8.472 -6.180 1.00 90.56 139 ALA A O 1
ATOM 1086 N N . LEU A 1 140 ? -7.396 -8.830 -8.374 1.00 88.62 140 LEU A N 1
ATOM 1087 C CA . LEU A 1 140 ? -7.528 -7.405 -8.731 1.00 88.62 140 LEU A CA 1
ATOM 1088 C C . LEU A 1 140 ? -8.852 -6.786 -8.260 1.00 88.62 140 LEU A C 1
ATOM 1090 O O . LEU A 1 140 ? -8.920 -5.620 -7.868 1.00 88.62 140 LEU A O 1
ATOM 1094 N N . HIS A 1 141 ? -9.904 -7.598 -8.295 1.00 88.94 141 HIS A N 1
ATOM 1095 C CA . HIS A 1 141 ? -11.242 -7.242 -7.861 1.00 88.94 141 HIS A CA 1
ATOM 1096 C C . HIS A 1 141 ? -11.601 -8.111 -6.665 1.00 88.94 141 HIS A C 1
ATOM 1098 O O . HIS A 1 141 ? -11.741 -9.330 -6.787 1.00 88.94 141 HIS A O 1
ATOM 1104 N N . TYR A 1 142 ? -11.739 -7.487 -5.504 1.00 87.75 142 TYR A N 1
ATOM 1105 C CA . TYR A 1 142 ? -12.136 -8.167 -4.282 1.00 87.75 142 TYR A CA 1
ATOM 1106 C C . TYR A 1 142 ? -12.945 -7.223 -3.398 1.00 87.75 142 TYR A C 1
ATOM 1108 O O . TYR A 1 142 ? -12.969 -6.011 -3.607 1.00 87.75 142 TYR A O 1
ATOM 1116 N N . GLY A 1 143 ? -13.626 -7.812 -2.422 1.00 87.38 143 GLY A N 1
ATOM 1117 C CA . GLY A 1 143 ? -14.280 -7.098 -1.338 1.00 87.38 143 GLY A CA 1
ATOM 1118 C C . GLY A 1 143 ? -14.002 -7.799 -0.020 1.00 87.38 143 GLY A C 1
ATOM 1119 O O . GLY A 1 143 ? -13.550 -8.945 0.005 1.00 87.38 143 GLY A O 1
ATOM 1120 N N . PHE A 1 144 ? -14.257 -7.097 1.073 1.00 85.94 144 PHE A N 1
ATOM 1121 C CA . PHE A 1 144 ? -14.056 -7.597 2.425 1.00 85.94 144 PHE A CA 1
ATOM 1122 C C . PHE A 1 144 ? -15.233 -7.185 3.303 1.00 85.94 144 PHE A C 1
ATOM 1124 O O . PHE A 1 144 ? -15.862 -6.159 3.066 1.00 85.94 144 PHE A O 1
ATOM 1131 N N . ASP A 1 145 ? -15.514 -7.976 4.331 1.00 84.69 145 ASP A N 1
ATOM 1132 C CA . ASP A 1 145 ? -16.497 -7.636 5.353 1.00 84.69 145 ASP A CA 1
ATOM 1133 C C . ASP A 1 145 ? -15.772 -7.219 6.634 1.00 84.69 145 ASP A C 1
ATOM 1135 O O . ASP A 1 145 ? -14.793 -7.848 7.039 1.00 84.69 145 ASP A O 1
ATOM 1139 N N . TYR A 1 146 ? -16.266 -6.175 7.301 1.00 76.50 146 TYR A N 1
ATOM 1140 C CA . TYR A 1 146 ? -15.726 -5.717 8.578 1.00 76.50 146 TYR A CA 1
ATOM 1141 C C . TYR A 1 146 ? -16.844 -5.623 9.623 1.00 76.50 146 TYR A C 1
ATOM 1143 O O . TYR A 1 146 ? -17.795 -4.876 9.438 1.00 76.50 146 TYR A O 1
ATOM 1151 N N . SER A 1 147 ? -16.714 -6.395 10.712 1.00 65.31 147 SER A N 1
ATOM 1152 C CA . SER A 1 147 ? -17.644 -6.477 11.856 1.00 65.31 147 SER A CA 1
ATOM 1153 C C . SER A 1 147 ? -19.125 -6.669 11.488 1.00 65.31 147 SER A C 1
ATOM 1155 O O . SER A 1 147 ? -19.852 -5.698 11.345 1.00 65.31 147 SER A O 1
ATOM 1157 N N . ARG A 1 148 ? -19.590 -7.927 11.359 1.00 52.94 148 ARG A N 1
ATOM 1158 C CA . ARG A 1 148 ? -21.010 -8.383 11.265 1.00 52.94 148 ARG A CA 1
ATOM 1159 C C . ARG A 1 148 ? -22.014 -7.533 10.452 1.00 52.94 148 ARG A C 1
ATOM 1161 O O . ARG A 1 148 ? -23.223 -7.740 10.556 1.00 52.94 148 ARG A O 1
ATOM 1168 N N . ARG A 1 149 ? -21.541 -6.651 9.578 1.00 51.00 149 ARG A N 1
ATOM 1169 C CA . ARG A 1 149 ? -22.328 -5.841 8.660 1.00 51.00 149 ARG A CA 1
ATOM 1170 C C . ARG A 1 149 ? -21.484 -5.624 7.406 1.00 51.00 149 ARG A C 1
ATOM 1172 O O . ARG A 1 149 ? -20.358 -5.142 7.464 1.00 51.00 149 ARG A O 1
ATOM 1179 N N . ILE A 1 150 ? -22.027 -6.069 6.279 1.00 43.34 150 ILE A N 1
ATOM 1180 C CA . ILE A 1 150 ? -21.358 -6.128 4.977 1.00 43.34 150 ILE A CA 1
ATOM 1181 C C . ILE A 1 150 ? -20.962 -4.712 4.544 1.00 43.34 150 ILE A C 1
ATOM 1183 O O . ILE A 1 150 ? -21.834 -3.878 4.306 1.00 43.34 150 ILE A O 1
ATOM 1187 N N . SER A 1 151 ? -19.661 -4.447 4.425 1.00 45.88 151 SER A N 1
ATOM 1188 C CA . SER A 1 151 ? -19.128 -3.226 3.807 1.00 45.88 151 SER A CA 1
ATOM 1189 C C . SER A 1 151 ? -18.490 -3.608 2.477 1.00 45.88 151 SER A C 1
ATOM 1191 O O . SER A 1 151 ? -17.290 -3.822 2.398 1.00 45.88 151 SER A O 1
ATOM 1193 N N . ARG A 1 152 ? -19.290 -3.731 1.411 1.00 42.91 152 ARG A N 1
ATOM 1194 C CA . ARG A 1 152 ? -18.773 -4.097 0.085 1.00 42.91 152 ARG A CA 1
ATOM 1195 C C . ARG A 1 152 ? -17.963 -2.939 -0.506 1.00 42.91 152 ARG A C 1
ATOM 1197 O O . ARG A 1 152 ? -18.526 -2.055 -1.143 1.00 42.91 152 ARG A O 1
ATOM 1204 N N . PHE A 1 153 ? -16.647 -2.979 -0.342 1.00 49.22 153 PHE A N 1
ATOM 1205 C CA . PHE A 1 153 ? -15.722 -2.235 -1.194 1.00 49.22 153 PHE A CA 1
ATOM 1206 C C . PHE A 1 153 ? -15.434 -3.065 -2.448 1.00 49.22 153 PHE A C 1
ATOM 1208 O O . PHE A 1 153 ? -15.194 -4.263 -2.351 1.00 49.22 153 PHE A O 1
ATOM 1215 N N . SER A 1 154 ? -15.532 -2.446 -3.626 1.00 45.72 154 SER A N 1
ATOM 1216 C CA . SER A 1 154 ? -15.223 -3.064 -4.918 1.00 45.72 154 SER A CA 1
ATOM 1217 C C . SER A 1 154 ? -14.186 -2.200 -5.607 1.00 45.72 154 SER A C 1
ATOM 1219 O O . SER A 1 154 ? -14.448 -1.041 -5.923 1.00 45.72 154 SER A O 1
ATOM 1221 N N . THR A 1 155 ? -13.013 -2.756 -5.852 1.00 46.78 155 THR A N 1
ATOM 1222 C CA . THR A 1 155 ? -11.949 -2.088 -6.595 1.00 46.78 155 THR A CA 1
ATOM 1223 C C . THR A 1 155 ? -12.235 -2.241 -8.086 1.00 46.78 155 THR A C 1
ATOM 1225 O O . THR A 1 155 ? -12.437 -3.354 -8.562 1.00 46.78 155 THR A O 1
ATOM 1228 N N . THR A 1 156 ? -12.334 -1.142 -8.838 1.00 42.34 156 THR A N 1
ATOM 1229 C CA . THR A 1 156 ? -12.563 -1.181 -10.295 1.00 42.34 156 THR A CA 1
ATOM 1230 C C . THR A 1 156 ? -11.390 -0.503 -10.990 1.00 42.34 156 THR A C 1
ATOM 1232 O O . THR A 1 156 ? -11.381 0.714 -11.122 1.00 42.34 156 THR A O 1
ATOM 1235 N N . ALA A 1 157 ? -10.405 -1.279 -11.444 1.00 45.22 157 ALA A N 1
ATOM 1236 C CA . ALA A 1 157 ? -9.423 -0.784 -12.403 1.00 45.22 157 ALA A CA 1
ATOM 1237 C C . ALA A 1 157 ? -10.077 -0.747 -13.794 1.00 45.22 157 ALA A C 1
ATOM 1239 O O . ALA A 1 157 ? -10.445 -1.781 -14.359 1.00 45.22 157 ALA A O 1
ATOM 1240 N N . GLY A 1 158 ? -10.288 0.455 -14.329 1.00 39.69 158 GLY A N 1
ATOM 1241 C CA . GLY A 1 158 ? -10.827 0.647 -15.670 1.00 39.69 158 GLY A CA 1
ATOM 1242 C C . GLY A 1 158 ? -9.794 0.267 -16.728 1.00 39.69 158 GLY A C 1
ATOM 1243 O O . GLY A 1 158 ? -8.815 0.977 -16.926 1.00 39.69 158 GLY A O 1
ATOM 1244 N N . ARG A 1 159 ? -10.029 -0.825 -17.462 1.00 40.03 159 ARG A N 1
ATOM 1245 C CA . ARG A 1 159 ? -9.332 -1.096 -18.729 1.00 40.03 159 ARG A CA 1
ATOM 1246 C C . ARG A 1 159 ? -9.745 -0.033 -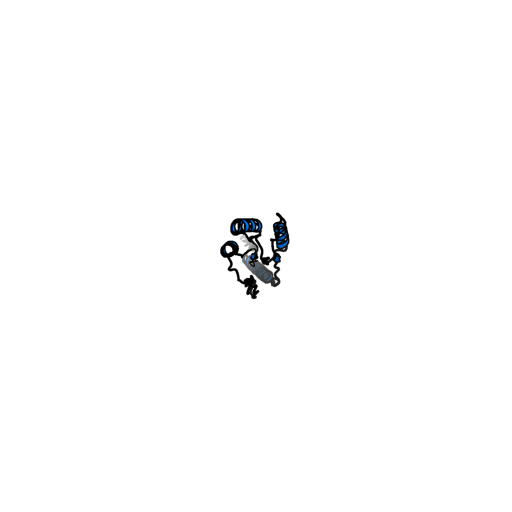19.755 1.00 40.03 159 ARG A C 1
ATOM 1248 O O . ARG A 1 159 ? -10.812 -0.138 -20.356 1.00 40.03 159 ARG A O 1
ATOM 1255 N N . SER A 1 160 ? -8.910 0.970 -20.001 1.00 34.94 160 SER A N 1
ATOM 1256 C CA . SER A 1 160 ? -9.061 1.853 -21.161 1.00 34.94 160 SER A CA 1
ATOM 1257 C C . SER A 1 160 ? -8.455 1.175 -22.396 1.00 34.94 160 SER A C 1
ATOM 1259 O O . SER A 1 160 ? -7.279 1.311 -22.717 1.00 34.94 160 SER A O 1
ATOM 1261 N N . SER A 1 161 ? -9.262 0.400 -23.125 1.00 35.69 161 SER A N 1
ATOM 1262 C CA . SER A 1 161 ? -8.874 -0.061 -24.461 1.00 35.69 161 SER A CA 1
ATOM 1263 C C . SER A 1 161 ? -8.954 1.112 -25.443 1.00 35.69 161 SER A C 1
ATOM 1265 O O . SER A 1 161 ? -10.044 1.497 -25.869 1.00 35.69 161 SER A O 1
ATOM 1267 N N . PHE A 1 162 ? -7.810 1.681 -25.823 1.00 33.94 162 PHE A N 1
ATOM 1268 C CA . PHE A 1 162 ? -7.728 2.625 -26.935 1.00 33.94 162 PHE A CA 1
ATOM 1269 C C . PHE A 1 162 ? -7.929 1.870 -28.257 1.00 33.94 162 PHE A C 1
ATOM 1271 O O . PHE A 1 162 ? -7.011 1.248 -28.789 1.00 33.94 162 PHE A O 1
ATOM 1278 N N . ARG A 1 163 ? -9.154 1.905 -28.791 1.00 31.88 163 ARG A N 1
ATOM 1279 C CA . ARG A 1 163 ? -9.464 1.460 -30.154 1.00 31.88 163 ARG A CA 1
ATOM 1280 C C . ARG A 1 163 ? -9.476 2.701 -31.044 1.00 31.88 163 ARG A C 1
ATOM 1282 O O . ARG A 1 163 ? -10.463 3.427 -31.079 1.00 31.88 163 ARG A O 1
ATOM 1289 N N . ARG A 1 164 ? -8.371 2.972 -31.744 1.00 31.44 164 ARG A N 1
ATOM 1290 C CA . ARG A 1 164 ? -8.368 3.958 -32.833 1.00 31.44 164 ARG A CA 1
ATOM 1291 C C . ARG A 1 164 ? -9.019 3.300 -34.045 1.00 31.44 164 ARG A C 1
ATOM 1293 O O . ARG A 1 164 ? -8.431 2.414 -34.656 1.00 31.44 164 ARG A O 1
ATOM 1300 N N . THR A 1 165 ? -10.253 3.683 -34.342 1.00 45.06 165 THR A N 1
ATOM 1301 C CA . THR A 1 165 ? -10.917 3.361 -35.607 1.00 45.06 165 THR A CA 1
ATOM 1302 C C . THR A 1 165 ? -10.853 4.576 -36.516 1.00 45.06 165 THR A C 1
ATOM 1304 O O . THR A 1 165 ? -11.504 5.571 -36.207 1.00 45.06 165 THR A O 1
ATOM 1307 N N . SER A 1 166 ? -10.072 4.440 -37.589 1.00 46.22 166 SER A N 1
ATOM 1308 C CA . SER A 1 166 ? -10.214 4.981 -38.955 1.00 46.22 166 SER A CA 1
ATOM 1309 C C . SER A 1 166 ? -8.831 5.235 -39.535 1.00 46.22 166 SER A C 1
ATOM 1311 O O . SER A 1 166 ? -8.123 6.090 -38.953 1.00 46.22 166 SER A O 1
#

Secondary structure (DSSP, 8-state):
-----------------HHHHHHHHHHHHHHHHHHHHHHHTSPPPS---EEEE----SS--TTHHHHHHHHHTTT--SEEEE-S--S--S-TTTHHHHHHHHHHHHGGGTTSEEEEPP-TTT-SSHHHHHHHHHHH-S-SS-----SSS-----------------

Sequence (166 aa):
MKAQRQQATTGSTWGPTWKSWLDSGLPVLRSLATLLVALAAAPAADTFRFVVLGDRTGGAQPGIYEQVWKEAVVEGPAFVVSVGDTIEGMNDATVETEWEAVEHILAPYRRYALYLAPGNHDVWSERSERAFQKHVRHALHYGFDYSRRISRFSTTAGRSSFRRTS